Protein AF-A0A6I6ENG7-F1 (afdb_monomer)

Foldseek 3Di:
DDDDDDPPPDPPPPPPPPPPLALPPLLVVQVVVVVCCCCPVVVHDPLFWPPVPKDKFWDDKAWQALVNLLVVLVDQCVDPVHPVDPVSSVVSSCQSRVQGKIKTWMKIWIAGPVGFIKIKIWIAIAGSRRSGPGTPDMDTPDDGD

Organism: NCBI:txid2681984

Solvent-accessible surface area (backbone atoms only — not comparable to full-atom values): 8383 Å² total; per-residue (Å²): 137,86,85,80,82,81,80,80,81,70,79,80,78,74,77,70,75,73,77,74,60,62,60,82,64,49,72,50,50,36,47,48,55,54,50,50,44,40,41,76,74,68,64,46,59,70,89,50,53,33,69,93,62,45,43,80,40,86,71,50,76,46,76,52,48,58,69,58,20,49,51,52,43,55,51,51,58,69,36,98,76,52,58,90,40,74,68,50,55,51,53,43,43,44,49,37,48,68,49,64,23,24,38,44,32,32,37,39,35,44,27,29,84,86,69,32,40,35,31,34,41,25,25,19,33,28,27,56,83,43,55,66,70,43,84,64,48,77,44,80,78,42,86,52,116

Structure (mmCIF, N/CA/C/O backbone):
data_AF-A0A6I6ENG7-F1
#
_entry.id   AF-A0A6I6ENG7-F1
#
loop_
_atom_site.group_PDB
_atom_site.id
_atom_site.type_symbol
_atom_site.label_atom_id
_atom_site.label_alt_id
_atom_site.label_comp_id
_atom_site.label_asym_id
_atom_site.label_entity_id
_atom_site.label_seq_id
_atom_site.pdbx_PDB_ins_code
_atom_site.Cartn_x
_atom_site.Cartn_y
_atom_site.Cartn_z
_atom_site.occupancy
_atom_site.B_iso_or_equiv
_atom_site.auth_seq_id
_atom_site.auth_comp_id
_atom_site.auth_asym_id
_atom_site.auth_atom_id
_atom_site.pdbx_PDB_model_num
ATOM 1 N N . MET A 1 1 ? 61.067 -30.133 22.302 1.00 39.66 1 MET A N 1
ATOM 2 C CA . MET A 1 1 ? 59.930 -30.744 21.577 1.00 39.66 1 MET A CA 1
ATOM 3 C C . MET A 1 1 ? 58.908 -29.648 21.305 1.00 39.66 1 MET A C 1
ATOM 5 O O . MET A 1 1 ? 58.417 -29.054 22.253 1.00 39.66 1 MET A O 1
ATOM 9 N N . LYS A 1 2 ? 58.708 -29.280 20.032 1.00 41.06 2 LYS A N 1
ATOM 10 C CA . LYS A 1 2 ? 57.805 -28.201 19.591 1.00 41.06 2 LYS A CA 1
ATOM 11 C C . LYS A 1 2 ? 56.381 -28.757 19.475 1.00 41.06 2 LYS A C 1
ATOM 13 O O . LYS A 1 2 ? 56.177 -29.702 18.722 1.00 41.06 2 LYS A O 1
ATOM 18 N N . PHE A 1 3 ? 55.430 -28.184 20.211 1.00 48.59 3 PHE A N 1
ATOM 19 C CA . PHE A 1 3 ? 54.004 -28.481 20.063 1.00 48.59 3 PHE A CA 1
ATOM 20 C C . PHE A 1 3 ? 53.484 -27.839 18.770 1.00 48.59 3 PHE A C 1
ATOM 22 O O . PHE A 1 3 ? 53.530 -26.621 18.613 1.00 48.59 3 PHE A O 1
ATOM 29 N N . LEU A 1 4 ? 53.032 -28.673 17.835 1.00 50.94 4 LEU A N 1
ATOM 30 C CA . LEU A 1 4 ? 52.385 -28.262 16.593 1.00 50.94 4 LEU A CA 1
ATOM 31 C C . LEU A 1 4 ? 50.889 -28.066 16.887 1.00 50.94 4 LEU A C 1
ATOM 33 O O . LEU A 1 4 ? 50.167 -29.038 17.099 1.00 50.94 4 LEU A O 1
ATOM 37 N N . ILE A 1 5 ? 50.433 -26.815 16.955 1.00 54.41 5 ILE A N 1
ATOM 38 C CA . ILE A 1 5 ? 49.010 -26.484 17.091 1.00 54.41 5 ILE A CA 1
ATOM 39 C C . ILE A 1 5 ? 48.365 -26.662 15.713 1.00 54.41 5 ILE A C 1
ATOM 41 O O . ILE A 1 5 ? 48.631 -25.899 14.786 1.00 54.41 5 ILE A O 1
ATOM 45 N N . LEU A 1 6 ? 47.545 -27.703 15.580 1.00 54.59 6 LEU A N 1
ATOM 46 C CA . LEU A 1 6 ? 46.746 -27.984 14.394 1.00 54.59 6 LEU A CA 1
ATOM 47 C C . LEU A 1 6 ? 45.531 -27.038 14.390 1.00 54.59 6 LEU A C 1
ATOM 49 O O . LEU A 1 6 ? 44.562 -27.254 15.115 1.00 54.59 6 LEU A O 1
ATOM 53 N N . LEU A 1 7 ? 45.600 -25.960 13.607 1.00 54.62 7 LEU A N 1
ATOM 54 C CA . LEU A 1 7 ? 44.473 -25.057 13.363 1.00 54.62 7 LEU A CA 1
ATOM 55 C C . LEU A 1 7 ? 43.462 -25.767 12.453 1.00 54.62 7 LEU A C 1
ATOM 57 O O . LEU A 1 7 ? 43.660 -25.882 11.244 1.00 54.62 7 LEU A O 1
ATOM 61 N N . ILE A 1 8 ? 42.384 -26.274 13.048 1.00 59.25 8 ILE A N 1
ATOM 62 C CA . ILE A 1 8 ? 41.256 -26.851 12.317 1.00 59.25 8 ILE A CA 1
ATOM 63 C C . ILE A 1 8 ? 40.477 -25.689 11.687 1.00 59.25 8 ILE A C 1
ATOM 65 O O . ILE A 1 8 ? 39.694 -25.011 12.349 1.00 59.25 8 ILE A O 1
ATOM 69 N N . LEU A 1 9 ? 40.720 -25.452 10.397 1.00 56.62 9 LEU A N 1
ATOM 70 C CA . LEU A 1 9 ? 39.883 -24.625 9.529 1.00 56.62 9 LEU A CA 1
ATOM 71 C C . LEU A 1 9 ? 38.545 -25.346 9.323 1.00 56.62 9 LEU A C 1
ATOM 73 O O . LEU A 1 9 ? 38.364 -26.079 8.354 1.00 56.62 9 LEU A O 1
ATOM 77 N N . PHE A 1 10 ? 37.607 -25.164 10.252 1.00 58.03 10 PHE A N 1
ATOM 78 C CA . PHE A 1 10 ? 36.207 -25.452 9.967 1.00 58.03 10 PHE A CA 1
ATOM 79 C C . PHE A 1 10 ? 35.727 -24.432 8.928 1.00 58.03 10 PHE A C 1
ATOM 81 O O . PHE A 1 10 ? 35.772 -23.231 9.211 1.00 58.03 10 PHE A O 1
ATOM 88 N N . PRO A 1 11 ? 35.259 -24.854 7.739 1.00 59.34 11 PRO A N 1
ATOM 89 C CA . PRO A 1 11 ? 34.503 -23.950 6.901 1.00 59.34 11 PRO A CA 1
ATOM 90 C C . PRO A 1 11 ? 33.228 -23.631 7.678 1.00 59.34 11 PRO A C 1
ATOM 92 O O . PRO A 1 11 ? 32.388 -2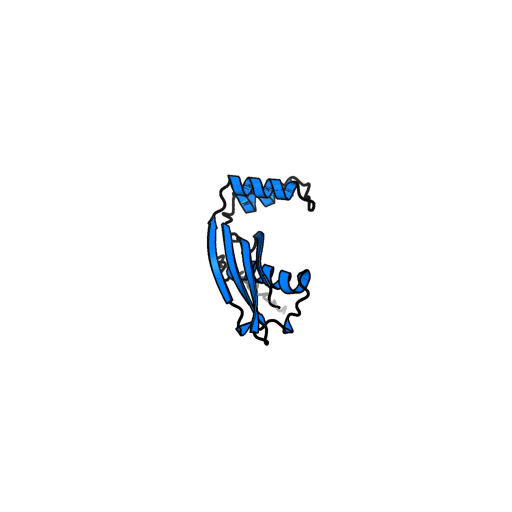4.502 7.908 1.00 59.34 11 PRO A O 1
ATOM 95 N N . LEU A 1 12 ? 33.104 -22.383 8.126 1.00 51.56 12 LEU A N 1
ATOM 96 C CA . LEU A 1 12 ? 31.822 -21.818 8.512 1.00 51.56 12 LEU A CA 1
ATOM 97 C C . LEU A 1 12 ? 30.977 -21.831 7.242 1.00 51.56 12 LEU A C 1
ATOM 99 O O . LEU A 1 12 ? 31.032 -20.905 6.435 1.00 51.56 12 LEU A O 1
ATOM 103 N N . VAL A 1 13 ? 30.256 -22.929 7.024 1.00 56.41 13 VAL A N 1
ATOM 104 C CA . VAL A 1 13 ? 29.212 -23.000 6.012 1.00 56.41 13 VAL A CA 1
ATOM 105 C C . VAL A 1 13 ? 28.129 -22.053 6.507 1.00 56.41 13 VAL A C 1
ATOM 107 O O . VAL A 1 13 ? 27.245 -22.424 7.274 1.00 56.41 13 VAL A O 1
ATOM 110 N N . SER A 1 14 ? 28.282 -20.778 6.158 1.00 49.56 14 SER A N 1
ATOM 111 C CA . SER A 1 14 ? 27.247 -19.778 6.323 1.00 49.56 14 SER A CA 1
ATOM 112 C C . SER A 1 14 ? 26.145 -20.181 5.354 1.00 49.56 14 SER A C 1
ATOM 114 O O . SER A 1 14 ? 26.233 -19.941 4.150 1.00 49.56 14 SER A O 1
ATOM 116 N N . TYR A 1 15 ? 25.139 -20.882 5.867 1.00 43.78 15 TYR A N 1
ATOM 117 C CA . TYR A 1 15 ? 23.859 -20.967 5.193 1.00 43.78 15 TYR A CA 1
ATOM 118 C C . TYR A 1 15 ? 23.252 -19.570 5.287 1.00 43.78 15 TYR A C 1
ATOM 120 O O . TYR A 1 15 ? 22.576 -19.234 6.254 1.00 43.78 15 TYR A O 1
ATOM 128 N N . ALA A 1 16 ? 23.554 -18.723 4.304 1.00 43.91 16 ALA A N 1
ATOM 129 C CA . ALA A 1 16 ? 22.634 -17.656 3.975 1.00 43.91 16 ALA A CA 1
ATOM 130 C C . ALA A 1 16 ? 21.346 -18.370 3.567 1.00 43.91 16 ALA A C 1
ATOM 132 O O . ALA A 1 16 ? 21.341 -19.083 2.558 1.00 43.91 16 ALA A O 1
ATOM 133 N N . ASP A 1 17 ? 20.302 -18.258 4.391 1.00 40.09 17 ASP A N 1
ATOM 134 C CA . ASP A 1 17 ? 18.960 -18.641 3.980 1.00 40.09 17 ASP A CA 1
ATOM 135 C C . ASP A 1 17 ? 18.746 -18.013 2.607 1.00 40.09 17 ASP A C 1
ATOM 137 O O . ASP A 1 17 ? 18.784 -16.788 2.451 1.00 40.09 17 ASP A O 1
ATOM 141 N N . LYS A 1 18 ? 18.621 -18.860 1.580 1.00 39.22 18 LYS A N 1
ATOM 142 C CA . LYS A 1 18 ? 18.152 -18.407 0.277 1.00 39.22 18 LYS A CA 1
ATOM 143 C C . LYS A 1 18 ? 16.832 -17.728 0.575 1.00 39.22 18 LYS A C 1
ATOM 145 O O . LYS A 1 18 ? 15.901 -18.418 0.986 1.00 39.22 18 LYS A O 1
ATOM 150 N N . TYR A 1 19 ? 16.813 -16.402 0.434 1.00 39.19 19 TYR A N 1
ATOM 151 C CA . TYR A 1 19 ? 15.635 -15.559 0.558 1.00 39.19 19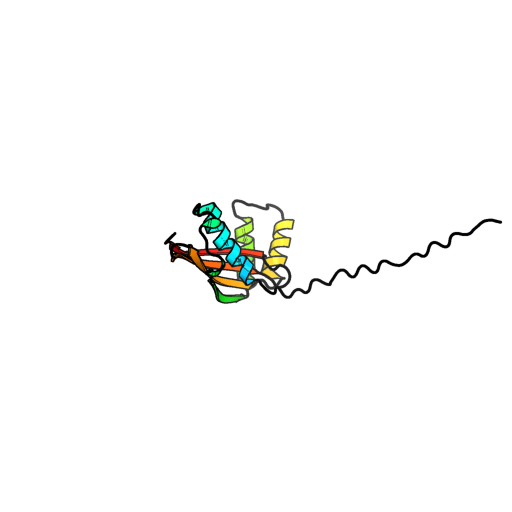 TYR A CA 1
ATOM 152 C C . TYR A 1 19 ? 14.457 -16.343 -0.011 1.00 39.19 19 TYR A C 1
ATOM 154 O O . TYR A 1 19 ? 14.430 -16.657 -1.202 1.00 39.19 19 TYR A O 1
ATOM 162 N N . ASN A 1 20 ? 13.558 -16.783 0.864 1.00 39.34 20 ASN A N 1
ATOM 163 C CA . ASN A 1 20 ? 12.353 -17.468 0.445 1.00 39.34 20 ASN A CA 1
ATOM 164 C C . ASN A 1 20 ? 11.478 -16.366 -0.165 1.00 39.34 20 ASN A C 1
ATOM 166 O O . ASN A 1 20 ? 10.731 -15.704 0.550 1.00 39.34 20 ASN A O 1
ATOM 170 N N . THR A 1 21 ? 11.675 -16.088 -1.460 1.00 45.06 21 THR A N 1
ATOM 171 C CA . THR A 1 21 ? 11.044 -15.033 -2.282 1.00 45.06 21 THR A CA 1
ATOM 172 C C . THR A 1 21 ? 9.570 -15.323 -2.563 1.00 45.06 21 THR A C 1
ATOM 174 O O . THR A 1 21 ? 9.046 -15.174 -3.661 1.00 45.06 21 THR A O 1
ATOM 177 N N . SER A 1 22 ? 8.859 -15.773 -1.542 1.00 50.16 22 SER A N 1
ATOM 178 C CA . SER A 1 22 ? 7.420 -15.671 -1.501 1.00 50.16 22 SER A CA 1
ATOM 179 C C . SER A 1 22 ? 7.151 -14.533 -0.544 1.00 50.16 22 SER A C 1
ATOM 181 O O . SER A 1 22 ? 7.263 -14.725 0.663 1.00 50.16 22 SER A O 1
ATOM 183 N N . CYS A 1 23 ? 6.824 -13.351 -1.064 1.00 57.12 23 CYS A N 1
ATOM 184 C CA . CYS A 1 23 ? 6.363 -12.222 -0.266 1.00 57.12 23 CYS A CA 1
ATOM 185 C C . CYS A 1 23 ? 5.046 -12.569 0.468 1.00 57.12 23 CYS A C 1
ATOM 187 O O . CYS A 1 23 ? 3.947 -12.130 0.127 1.00 57.12 23 CYS A O 1
ATOM 189 N N . THR A 1 24 ? 5.133 -13.407 1.493 1.00 47.78 24 THR A N 1
ATOM 190 C CA . THR A 1 24 ? 4.063 -13.738 2.423 1.00 47.78 24 THR A CA 1
ATOM 191 C C . THR A 1 24 ? 3.844 -12.522 3.312 1.00 47.78 24 THR A C 1
ATOM 193 O O . THR A 1 24 ? 4.675 -12.221 4.161 1.00 47.78 24 THR A O 1
ATOM 196 N N . GLY A 1 25 ? 2.744 -11.796 3.085 1.00 55.44 25 GLY A N 1
ATOM 197 C CA . GLY A 1 25 ? 2.399 -10.583 3.840 1.00 55.44 25 GLY A CA 1
ATOM 198 C C . GLY A 1 25 ? 2.445 -9.266 3.053 1.00 55.44 25 GLY A C 1
ATOM 199 O O . GLY A 1 25 ? 2.352 -8.210 3.669 1.00 55.44 25 GLY A O 1
ATOM 200 N N . THR A 1 26 ? 2.521 -9.290 1.714 1.00 54.28 26 THR A N 1
ATOM 201 C CA . THR A 1 26 ? 2.493 -8.086 0.836 1.00 54.28 26 THR A CA 1
ATOM 202 C C . THR A 1 26 ? 1.343 -7.117 1.090 1.00 54.28 26 THR A C 1
ATOM 204 O O . THR A 1 26 ? 1.465 -5.936 0.785 1.00 54.28 26 THR A O 1
ATOM 207 N N . GLN A 1 27 ? 0.240 -7.582 1.680 1.00 55.72 27 GLN A N 1
ATOM 208 C CA . GLN A 1 27 ? -0.887 -6.733 2.081 1.00 55.72 27 GLN A CA 1
ATOM 209 C C . GLN A 1 27 ? -0.483 -5.661 3.106 1.00 55.72 27 GLN A C 1
ATOM 211 O O . GLN A 1 27 ? -1.128 -4.619 3.191 1.00 55.72 27 GLN A O 1
ATOM 216 N N . AS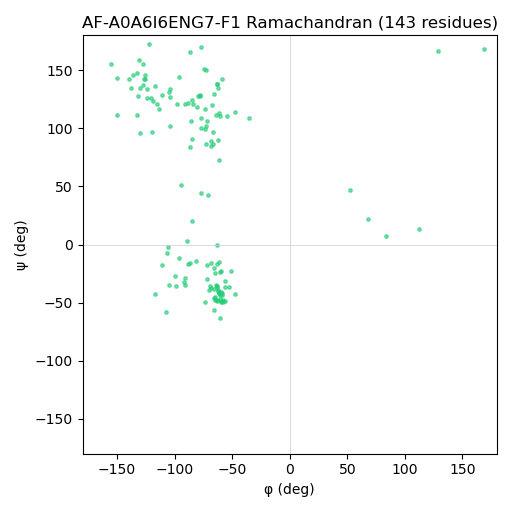N A 1 28 ? 0.593 -5.893 3.859 1.00 65.56 28 ASN A N 1
ATOM 217 C CA . ASN A 1 28 ? 1.071 -4.960 4.871 1.00 65.56 28 ASN A CA 1
ATOM 218 C C . ASN A 1 28 ? 1.699 -3.712 4.248 1.00 65.56 28 ASN A C 1
ATOM 220 O O . ASN A 1 28 ? 1.611 -2.646 4.842 1.00 65.56 28 ASN A O 1
ATOM 224 N N . VAL A 1 29 ? 2.284 -3.808 3.051 1.00 72.31 29 VAL A N 1
ATOM 225 C CA . VAL A 1 29 ? 2.979 -2.675 2.423 1.00 72.31 29 VAL A CA 1
ATOM 226 C C . VAL A 1 29 ? 2.008 -1.540 2.073 1.00 72.31 29 VAL A C 1
ATOM 228 O O . VAL A 1 29 ? 2.170 -0.454 2.631 1.00 72.31 29 VAL A O 1
ATOM 231 N N . PRO A 1 30 ? 0.934 -1.760 1.285 1.00 76.19 30 PRO A N 1
ATOM 232 C CA . PRO A 1 30 ? -0.042 -0.698 1.067 1.00 76.19 30 PRO A CA 1
ATOM 233 C C . PRO A 1 30 ? -0.785 -0.301 2.357 1.00 76.19 30 PRO A C 1
ATOM 235 O O . PRO A 1 30 ? -1.255 0.830 2.475 1.00 76.19 30 PRO A O 1
ATOM 238 N N . ALA A 1 31 ? -0.892 -1.191 3.353 1.00 82.69 31 ALA A N 1
ATOM 239 C CA . ALA A 1 31 ? -1.524 -0.852 4.628 1.00 82.69 31 ALA A CA 1
ATOM 240 C C . ALA A 1 31 ? -0.682 0.133 5.454 1.00 82.69 31 ALA A C 1
ATOM 242 O O . ALA A 1 31 ? -1.236 1.074 6.026 1.00 82.69 31 ALA A O 1
ATOM 243 N N . VAL A 1 32 ? 0.644 -0.028 5.447 1.00 84.12 32 VAL A N 1
ATOM 244 C CA . VAL A 1 32 ? 1.593 0.915 6.053 1.00 84.12 32 VAL A CA 1
ATOM 245 C C . VAL A 1 32 ? 1.501 2.281 5.375 1.00 84.12 32 VAL A C 1
ATOM 247 O O . VAL A 1 32 ? 1.492 3.292 6.070 1.00 84.12 32 VAL A O 1
ATOM 250 N N . THR A 1 33 ? 1.329 2.346 4.050 1.00 87.88 33 THR A N 1
ATOM 251 C CA . THR A 1 33 ? 1.131 3.625 3.346 1.00 87.88 33 THR A CA 1
ATOM 252 C C . THR A 1 33 ? -0.106 4.374 3.859 1.00 87.88 33 THR A C 1
ATOM 254 O O . THR A 1 33 ? -0.032 5.578 4.116 1.00 87.88 33 THR A O 1
ATOM 257 N N . ALA A 1 34 ? -1.237 3.691 4.083 1.00 90.50 34 ALA A N 1
ATOM 258 C CA . ALA A 1 34 ? -2.407 4.342 4.687 1.00 90.50 34 ALA A CA 1
ATOM 259 C C . ALA A 1 34 ? -2.208 4.711 6.158 1.00 90.50 34 ALA A C 1
ATOM 261 O O . ALA A 1 34 ? -2.694 5.757 6.591 1.00 90.50 34 ALA A O 1
ATOM 262 N N . TYR A 1 35 ? -1.482 3.892 6.912 1.00 90.44 35 TYR A N 1
ATOM 263 C CA . TYR A 1 35 ? -1.142 4.195 8.295 1.00 90.44 35 TYR A CA 1
ATOM 264 C C . TYR A 1 35 ? -0.273 5.458 8.404 1.00 90.44 35 TYR A C 1
ATOM 266 O O . TYR A 1 35 ? -0.628 6.388 9.123 1.00 90.44 35 TYR A O 1
ATOM 274 N N . ASN A 1 36 ? 0.792 5.558 7.606 1.00 90.31 36 ASN A N 1
ATOM 275 C CA . ASN A 1 36 ? 1.657 6.740 7.560 1.00 90.31 36 ASN A CA 1
ATOM 276 C C . ASN A 1 36 ? 0.888 7.976 7.085 1.00 90.31 36 ASN A C 1
ATOM 278 O O . ASN A 1 36 ? 1.092 9.081 7.576 1.00 90.31 36 ASN A O 1
ATOM 282 N N . TYR A 1 37 ? -0.052 7.812 6.151 1.00 91.75 37 TYR A N 1
ATOM 283 C CA . TYR A 1 37 ? -0.914 8.918 5.746 1.00 91.75 37 TYR A CA 1
ATOM 284 C C . TYR A 1 37 ? -1.767 9.436 6.918 1.00 91.75 37 TYR A C 1
ATOM 286 O O . TYR A 1 37 ? -1.896 10.649 7.102 1.00 91.75 37 TYR A O 1
ATOM 294 N N . MET A 1 38 ? -2.319 8.538 7.741 1.00 92.94 38 MET A N 1
ATOM 295 C CA . MET A 1 38 ? -3.068 8.912 8.945 1.00 92.94 38 MET A CA 1
ATOM 296 C C . MET A 1 38 ? -2.207 9.711 9.927 1.00 92.94 38 MET A C 1
ATOM 298 O O . MET A 1 38 ? -2.632 10.774 10.387 1.00 92.94 38 MET A O 1
ATOM 302 N N . THR A 1 39 ? -0.999 9.238 10.225 1.00 92.56 39 THR A N 1
ATOM 303 C CA . THR A 1 39 ? -0.127 9.883 11.213 1.00 92.56 39 THR A CA 1
ATOM 304 C C . THR A 1 39 ? 0.475 11.178 10.683 1.00 92.56 39 THR A C 1
ATOM 306 O O . THR A 1 39 ? 0.363 12.224 11.320 1.00 92.56 39 THR A O 1
ATOM 309 N N . ASP A 1 40 ? 1.047 11.139 9.484 1.00 93.25 40 ASP A N 1
ATOM 310 C CA . ASP A 1 40 ? 1.946 12.187 9.000 1.00 93.25 40 ASP A CA 1
ATOM 311 C C . ASP A 1 40 ? 1.201 13.287 8.248 1.00 93.25 40 ASP A C 1
ATOM 313 O O . ASP A 1 40 ? 1.650 14.434 8.206 1.00 93.25 40 ASP A O 1
ATOM 317 N N . LYS A 1 41 ? 0.073 12.949 7.607 1.00 92.62 41 LYS A N 1
ATOM 318 C CA . LYS A 1 41 ? -0.711 13.903 6.804 1.00 92.62 41 LYS A CA 1
ATOM 319 C C . LYS A 1 41 ? -1.978 14.360 7.501 1.00 92.62 41 LYS A C 1
ATOM 321 O O . LYS A 1 41 ? -2.360 15.515 7.334 1.00 92.62 41 LYS A O 1
ATOM 326 N N . LEU A 1 42 ? -2.630 13.487 8.267 1.00 92.56 42 LEU A N 1
ATOM 327 C CA . LEU A 1 42 ? -3.847 13.852 8.998 1.00 92.56 42 LEU A CA 1
ATOM 328 C C . LEU A 1 42 ? -3.581 14.253 10.449 1.00 92.56 42 LEU A C 1
ATOM 330 O O . LEU A 1 42 ? -4.487 14.794 11.080 1.00 92.56 42 LEU A O 1
ATOM 334 N N . GLY A 1 43 ? -2.368 14.019 10.960 1.00 93.62 43 GLY A N 1
ATOM 335 C CA . GLY A 1 43 ? -1.996 14.346 12.334 1.00 93.62 43 GLY A CA 1
ATOM 336 C C . GLY A 1 43 ? -2.714 13.486 13.373 1.00 93.62 43 GLY A C 1
ATOM 337 O O . GLY A 1 43 ? -2.855 13.918 14.513 1.00 93.62 43 GLY A O 1
ATOM 338 N N . ILE A 1 44 ? -3.203 12.302 12.986 1.00 92.25 44 ILE A N 1
ATOM 339 C CA . ILE A 1 44 ? -3.915 11.396 13.889 1.00 92.25 44 ILE A CA 1
ATOM 340 C C . ILE A 1 44 ? -2.874 10.630 14.712 1.00 92.25 44 ILE A C 1
ATOM 342 O O . ILE A 1 44 ? -2.074 9.888 14.137 1.00 92.25 44 ILE A O 1
ATOM 346 N N . PRO A 1 45 ? -2.857 10.772 16.049 1.00 91.19 45 PRO A N 1
ATOM 347 C CA . PRO A 1 45 ? -1.919 10.043 16.887 1.00 91.19 45 PRO A CA 1
ATOM 348 C C . PRO A 1 45 ? -2.145 8.533 16.789 1.00 91.19 45 PRO A C 1
ATOM 350 O O . PRO A 1 45 ? -3.275 8.065 16.895 1.00 91.19 45 PRO A O 1
ATOM 353 N N . VAL A 1 46 ? -1.058 7.763 16.711 1.00 86.31 46 VAL A N 1
ATOM 354 C CA . VAL A 1 46 ? -1.082 6.285 16.709 1.00 86.31 46 VAL A CA 1
ATOM 355 C C . VAL A 1 46 ? -1.965 5.713 17.821 1.00 86.31 46 VAL A C 1
ATOM 357 O O . VAL A 1 46 ? -2.768 4.821 17.585 1.00 86.31 46 VAL A O 1
ATOM 360 N N . LYS A 1 47 ? -1.879 6.289 19.027 1.00 91.44 47 LYS A N 1
ATOM 361 C CA . LYS A 1 47 ? -2.655 5.871 20.206 1.00 91.44 47 LYS A CA 1
ATOM 362 C C . LYS A 1 47 ? -4.176 5.985 20.051 1.00 91.44 47 LYS A C 1
ATOM 364 O O . LYS A 1 47 ? -4.902 5.478 20.897 1.00 91.44 47 LYS A O 1
ATOM 369 N N . GLU A 1 48 ? -4.663 6.714 19.050 1.00 92.69 48 GLU A N 1
ATOM 370 C CA . GLU A 1 48 ? -6.097 6.827 18.778 1.00 92.69 48 GLU A CA 1
ATOM 371 C C . GLU A 1 48 ? -6.607 5.697 17.887 1.00 92.69 48 GLU A C 1
ATOM 373 O O . GLU A 1 48 ? -7.816 5.486 17.840 1.00 92.69 48 GLU A O 1
ATOM 378 N N . ILE A 1 49 ? -5.713 4.971 17.212 1.00 91.81 49 ILE A N 1
ATOM 379 C CA . ILE A 1 49 ? -6.036 3.863 16.317 1.00 91.81 49 ILE A CA 1
ATOM 380 C C . ILE A 1 49 ? -6.105 2.570 17.139 1.00 91.81 49 ILE A C 1
ATOM 382 O O . ILE A 1 49 ? -5.136 2.168 17.778 1.00 91.81 49 ILE A O 1
ATOM 386 N N . ASP A 1 50 ? -7.252 1.898 17.104 1.00 93.62 50 ASP A N 1
ATOM 387 C CA . ASP A 1 50 ? -7.426 0.561 17.669 1.00 93.62 50 ASP A CA 1
ATOM 388 C C . ASP A 1 50 ? -6.988 -0.479 16.627 1.00 93.62 50 ASP A C 1
ATOM 390 O O . ASP A 1 50 ? -7.771 -0.920 15.781 1.00 93.62 50 ASP A O 1
ATOM 394 N N . GLU A 1 51 ? -5.708 -0.862 16.670 1.00 87.12 51 GLU A N 1
ATOM 395 C CA . GLU A 1 51 ? -5.119 -1.826 15.730 1.00 87.12 51 GLU A CA 1
ATOM 396 C C . GLU A 1 51 ? -5.855 -3.171 15.709 1.00 87.12 51 GLU A C 1
ATOM 398 O O . GLU A 1 51 ? -5.957 -3.792 14.651 1.00 87.12 51 GLU A O 1
ATOM 403 N N . SER A 1 52 ? -6.442 -3.590 16.839 1.00 90.00 52 SER A N 1
ATOM 404 C CA . SER A 1 52 ? -7.199 -4.846 16.934 1.00 90.00 52 SER A CA 1
ATOM 405 C C . SER A 1 52 ? -8.473 -4.843 16.081 1.00 90.00 52 SER A C 1
ATOM 407 O O . SER A 1 52 ? -9.005 -5.899 15.729 1.00 90.00 52 SER A O 1
ATOM 409 N N . LYS A 1 53 ? -8.952 -3.650 15.716 1.00 91.94 53 LYS A N 1
ATOM 410 C CA . LYS A 1 53 ? -10.129 -3.439 14.872 1.00 91.94 53 LYS A CA 1
ATOM 411 C C . LYS A 1 53 ? -9.792 -3.000 13.453 1.00 91.94 53 LYS A C 1
ATOM 413 O O . LYS A 1 53 ? -10.713 -2.872 12.639 1.00 91.94 53 LYS A O 1
ATOM 418 N N . THR A 1 54 ? -8.514 -2.807 13.134 1.00 89.81 54 THR A N 1
ATOM 419 C CA . THR A 1 54 ? -8.078 -2.497 11.773 1.00 89.81 54 THR A CA 1
ATOM 420 C C . THR A 1 54 ? -8.347 -3.685 10.858 1.00 89.81 54 THR A C 1
ATOM 422 O O . THR A 1 54 ? -7.978 -4.823 11.149 1.00 89.81 54 THR A O 1
ATOM 425 N N . LYS A 1 55 ? -9.002 -3.431 9.723 1.00 91.88 55 LYS A N 1
ATOM 426 C CA .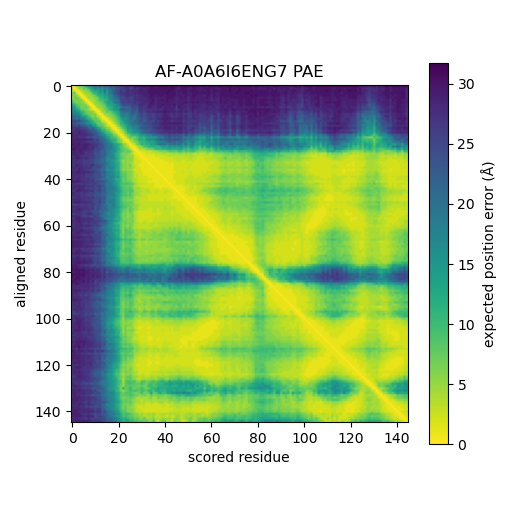 LYS A 1 55 ? -9.339 -4.468 8.740 1.00 91.88 55 LYS A CA 1
ATOM 427 C C . LYS A 1 55 ? -8.671 -4.173 7.414 1.00 91.88 55 LYS A C 1
ATOM 429 O O . LYS A 1 55 ? -8.924 -3.136 6.807 1.00 91.88 55 LYS A O 1
ATOM 434 N N . VAL A 1 56 ? -7.889 -5.134 6.939 1.00 90.44 56 VAL A N 1
ATOM 435 C CA . VAL A 1 56 ? -7.298 -5.125 5.601 1.00 90.44 56 VAL A CA 1
ATOM 436 C C . VAL A 1 56 ? -8.054 -6.110 4.719 1.00 90.44 56 VAL A C 1
ATOM 438 O O . VAL A 1 56 ? -8.319 -7.244 5.116 1.00 90.44 56 VAL A O 1
ATOM 441 N N . ARG A 1 57 ? -8.446 -5.665 3.526 1.00 90.75 57 ARG A N 1
ATOM 442 C CA . ARG A 1 57 ? -9.178 -6.469 2.547 1.00 90.75 57 ARG A CA 1
ATOM 443 C C . ARG A 1 57 ? -8.530 -6.348 1.182 1.00 90.75 57 ARG A C 1
ATOM 445 O O . ARG A 1 57 ? -8.367 -5.244 0.675 1.00 90.75 57 ARG A O 1
ATOM 452 N N . PHE A 1 58 ? -8.225 -7.479 0.565 1.00 89.25 58 PHE A N 1
ATOM 453 C CA . PHE A 1 58 ? -7.800 -7.522 -0.827 1.00 89.25 58 PHE A CA 1
ATOM 454 C C . PHE A 1 58 ? -8.908 -6.995 -1.753 1.00 89.25 58 PHE A C 1
ATOM 456 O O . PHE A 1 58 ? -10.074 -7.358 -1.580 1.00 89.25 58 PHE A O 1
ATOM 463 N N . ILE A 1 59 ? -8.546 -6.144 -2.717 1.00 91.75 59 ILE A N 1
ATOM 464 C CA . ILE A 1 59 ? -9.443 -5.711 -3.796 1.00 91.75 59 ILE A CA 1
ATOM 465 C C . ILE A 1 59 ? -9.020 -6.366 -5.107 1.00 91.75 59 ILE A C 1
ATOM 467 O O . ILE A 1 59 ? -9.83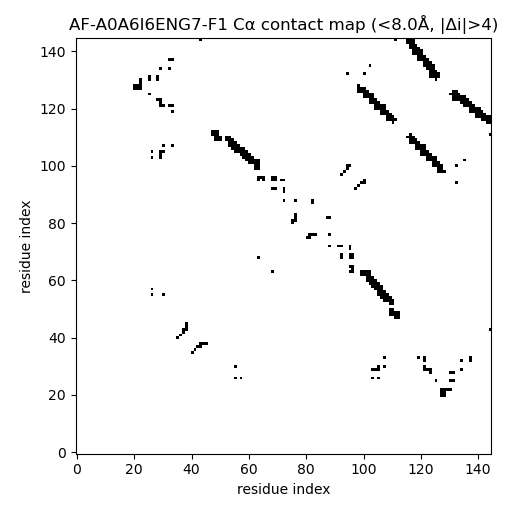3 -7.040 -5.732 1.00 91.75 59 ILE A O 1
ATOM 471 N N . ASP A 1 60 ? -7.775 -6.144 -5.533 1.00 91.19 60 ASP A N 1
ATOM 472 C CA . ASP A 1 60 ? -7.310 -6.573 -6.852 1.00 91.19 60 ASP A CA 1
ATOM 473 C C . ASP A 1 60 ? -5.788 -6.767 -6.905 1.00 91.19 60 ASP A C 1
ATOM 475 O O . ASP A 1 60 ? -5.034 -6.154 -6.144 1.00 91.19 60 ASP A O 1
ATOM 479 N N . ARG A 1 61 ? -5.344 -7.611 -7.841 1.00 88.62 61 ARG A N 1
ATOM 480 C CA . ARG A 1 61 ? -3.942 -7.797 -8.217 1.00 88.62 61 ARG A CA 1
ATOM 481 C C . ARG A 1 61 ? -3.840 -7.761 -9.735 1.00 88.62 61 ARG A C 1
ATOM 483 O O . ARG A 1 61 ? -4.225 -8.716 -10.405 1.00 88.62 61 ARG A O 1
ATOM 490 N N . GLN A 1 62 ? -3.223 -6.710 -10.262 1.00 90.12 62 GLN A N 1
ATOM 491 C CA . GLN A 1 62 ? -3.064 -6.527 -11.700 1.00 90.12 62 GLN A CA 1
ATOM 492 C C . GLN A 1 62 ? -1.591 -6.558 -12.104 1.00 90.12 62 GLN A C 1
ATOM 494 O O . GLN A 1 62 ? -0.808 -5.713 -11.679 1.00 90.12 62 GLN A O 1
ATOM 499 N N . THR A 1 63 ? -1.201 -7.484 -12.979 1.00 88.25 63 THR A N 1
ATOM 500 C CA . THR A 1 63 ? 0.146 -7.484 -13.568 1.00 88.25 63 THR A CA 1
ATOM 501 C C . THR A 1 63 ? 0.373 -6.232 -14.414 1.00 88.25 63 THR A C 1
ATOM 503 O O . THR A 1 63 ? -0.496 -5.817 -15.186 1.00 88.25 63 THR A O 1
ATOM 506 N N . ILE A 1 64 ? 1.556 -5.631 -14.296 1.00 87.50 64 ILE A N 1
ATOM 507 C CA . ILE A 1 64 ? 1.953 -4.506 -15.138 1.00 87.50 64 ILE A CA 1
ATOM 508 C C . ILE A 1 64 ? 2.408 -5.019 -16.497 1.00 87.50 64 ILE A C 1
ATOM 510 O O . ILE A 1 64 ? 3.268 -5.889 -16.609 1.00 87.50 64 ILE A O 1
ATOM 514 N N . THR A 1 65 ? 1.828 -4.454 -17.552 1.00 88.44 65 THR A N 1
ATOM 515 C CA . THR A 1 65 ? 2.294 -4.704 -18.915 1.00 88.44 65 THR A CA 1
ATOM 516 C C . THR A 1 65 ? 3.604 -3.951 -19.162 1.00 88.44 65 THR A C 1
ATOM 518 O O . THR A 1 65 ? 3.782 -2.857 -18.620 1.00 88.44 65 THR A O 1
ATOM 521 N N . PRO A 1 66 ? 4.492 -4.442 -20.044 1.00 87.50 66 PRO A N 1
ATOM 522 C CA . PRO A 1 66 ? 5.732 -3.736 -20.380 1.00 87.50 66 PRO A CA 1
ATOM 523 C C . PRO A 1 66 ? 5.516 -2.276 -20.809 1.00 87.50 66 PRO A C 1
ATOM 525 O O . PRO A 1 66 ? 6.294 -1.397 -20.446 1.00 87.50 66 PRO A O 1
ATOM 528 N N . LEU A 1 67 ? 4.424 -1.996 -21.533 1.00 88.94 67 LEU A N 1
ATOM 529 C CA . LEU A 1 67 ? 4.055 -0.636 -21.930 1.00 88.94 67 LEU A CA 1
ATOM 530 C C . LEU A 1 67 ? 3.749 0.252 -20.716 1.00 88.94 67 LEU A C 1
ATOM 532 O O . LEU A 1 67 ? 4.276 1.358 -20.621 1.00 88.94 67 LEU A O 1
ATOM 536 N N . LYS A 1 68 ? 2.931 -0.236 -19.776 1.00 87.81 68 LYS A N 1
ATOM 537 C CA . LYS A 1 68 ? 2.594 0.500 -18.551 1.00 87.81 68 LYS A CA 1
ATOM 538 C C . LYS A 1 68 ? 3.829 0.681 -17.660 1.00 87.81 68 LYS A C 1
ATOM 540 O O . LYS A 1 68 ? 4.021 1.767 -17.125 1.00 87.81 68 LYS A O 1
ATOM 545 N N . GLY A 1 69 ? 4.700 -0.327 -17.581 1.00 88.31 69 GLY A N 1
ATOM 546 C CA . GLY A 1 69 ? 5.998 -0.231 -16.907 1.00 88.31 69 GLY A CA 1
ATOM 547 C C . GLY A 1 69 ? 6.866 0.880 -17.499 1.00 88.31 69 GLY A C 1
ATOM 548 O O . GLY A 1 69 ? 7.333 1.749 -16.770 1.00 88.31 69 GLY A O 1
ATOM 549 N N . LYS A 1 70 ? 6.991 0.943 -18.832 1.00 88.81 70 LYS A N 1
ATOM 550 C CA . LYS A 1 70 ? 7.728 2.017 -19.519 1.00 88.81 70 LYS A CA 1
ATOM 551 C C . LYS A 1 70 ? 7.162 3.404 -19.212 1.00 88.81 70 LYS A C 1
ATOM 553 O O . LYS A 1 70 ? 7.933 4.328 -18.968 1.00 88.81 70 LYS A O 1
ATOM 558 N N . MET A 1 71 ? 5.837 3.549 -19.191 1.00 88.19 71 MET A N 1
ATOM 559 C CA . MET A 1 71 ? 5.196 4.816 -18.827 1.00 88.19 71 MET A CA 1
ATOM 560 C C . MET A 1 71 ? 5.552 5.242 -17.397 1.00 88.19 71 MET A C 1
ATOM 562 O O . MET A 1 71 ? 5.893 6.403 -17.193 1.00 88.19 71 MET A O 1
ATOM 566 N N . ILE A 1 72 ? 5.539 4.314 -16.431 1.00 85.94 72 ILE A N 1
ATOM 567 C CA . ILE A 1 72 ? 5.933 4.588 -15.038 1.00 85.94 72 ILE A CA 1
ATOM 568 C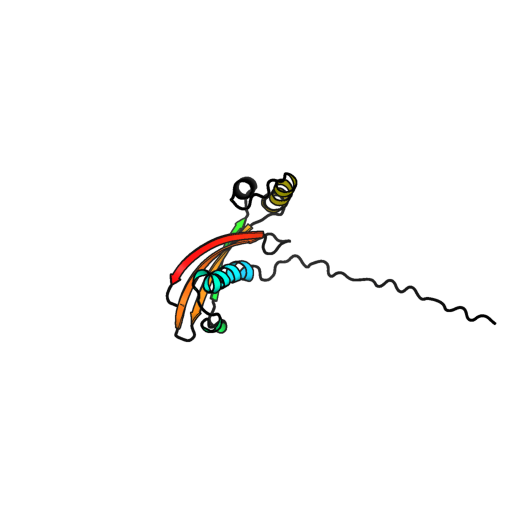 C . ILE A 1 72 ? 7.384 5.075 -14.975 1.00 85.94 72 ILE A C 1
ATOM 570 O O . ILE A 1 72 ? 7.643 6.130 -14.396 1.00 85.94 72 ILE A O 1
ATOM 574 N N . VAL A 1 73 ? 8.312 4.368 -15.632 1.00 87.38 73 VAL A N 1
ATOM 575 C CA . VAL A 1 73 ? 9.727 4.774 -15.704 1.00 87.38 73 VAL A CA 1
ATOM 576 C C . VAL A 1 73 ? 9.854 6.184 -16.283 1.00 87.38 73 VAL A C 1
ATOM 578 O O . VAL A 1 73 ? 10.518 7.038 -15.704 1.00 87.38 73 VAL A O 1
ATOM 581 N N . GLU A 1 74 ? 9.186 6.472 -17.401 1.00 86.94 74 GLU A N 1
ATOM 582 C CA . GLU A 1 74 ? 9.231 7.799 -18.019 1.00 86.94 74 GLU A CA 1
ATOM 583 C C . GLU A 1 74 ? 8.653 8.900 -17.125 1.00 86.94 74 GLU A C 1
ATOM 585 O O . GLU A 1 74 ? 9.181 10.013 -17.127 1.00 86.94 74 GLU A O 1
ATOM 590 N N . THR A 1 75 ? 7.593 8.617 -16.365 1.00 85.44 75 THR A N 1
ATOM 591 C CA . THR A 1 75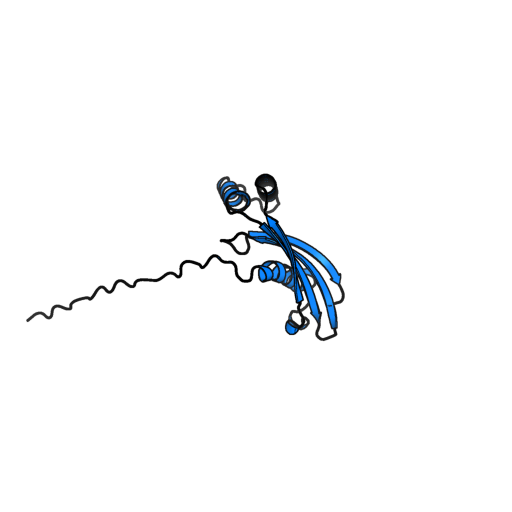 ? 7.030 9.560 -15.392 1.00 85.44 75 THR A CA 1
ATOM 592 C C . THR A 1 75 ? 8.008 9.826 -14.249 1.00 85.44 75 THR A C 1
ATOM 594 O O . THR A 1 75 ? 8.244 10.989 -13.926 1.00 85.44 75 THR A O 1
ATOM 597 N N . MET A 1 76 ? 8.629 8.788 -13.680 1.00 80.62 76 MET A N 1
ATOM 598 C CA . MET A 1 76 ? 9.608 8.935 -12.594 1.00 80.62 76 MET A CA 1
ATOM 599 C C . MET A 1 76 ? 10.842 9.730 -13.041 1.00 80.62 76 MET A C 1
ATOM 601 O O . MET A 1 76 ? 11.293 10.617 -12.323 1.00 80.62 76 MET A O 1
ATOM 605 N N . MET A 1 77 ? 11.323 9.500 -14.267 1.00 82.50 77 MET A N 1
ATOM 606 C CA . MET A 1 77 ? 12.461 10.231 -14.842 1.00 82.50 77 MET A CA 1
ATOM 607 C C . MET A 1 77 ? 12.168 11.713 -15.136 1.00 82.50 77 MET A C 1
ATOM 609 O O . MET A 1 77 ? 13.100 12.478 -15.369 1.00 82.50 77 MET A O 1
ATOM 613 N N . LYS A 1 78 ? 10.893 12.123 -15.174 1.00 81.00 78 LYS A N 1
ATOM 614 C CA . LYS A 1 78 ? 10.458 13.508 -15.438 1.00 81.00 78 LYS A CA 1
ATOM 615 C C . LYS A 1 78 ? 9.944 14.228 -14.182 1.00 81.00 78 LYS A C 1
ATOM 617 O O . LYS A 1 78 ? 9.624 15.411 -14.260 1.00 81.00 78 LYS A O 1
ATOM 622 N N . GLY A 1 79 ? 9.803 13.522 -13.058 1.00 68.31 79 GLY A N 1
ATOM 623 C CA . GLY A 1 79 ? 9.253 14.059 -11.8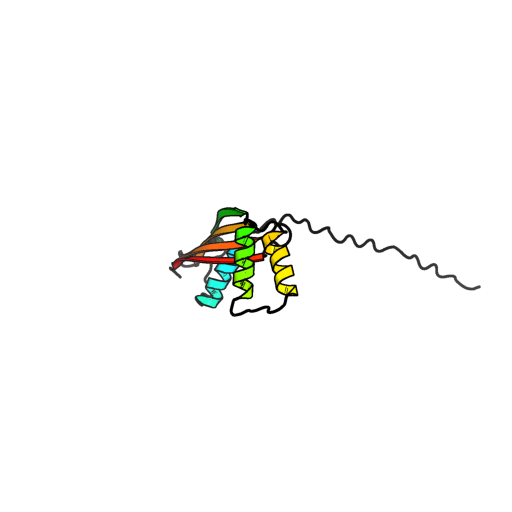12 1.00 68.31 79 GLY A CA 1
ATOM 624 C C . GLY A 1 79 ? 10.246 14.933 -11.034 1.00 68.31 79 GLY A C 1
ATOM 625 O O . GLY A 1 79 ? 11.427 14.937 -11.343 1.00 68.31 79 GLY A O 1
ATOM 626 N N . PRO A 1 80 ? 9.807 15.646 -9.981 1.00 58.03 80 PRO A N 1
ATOM 627 C CA . PRO A 1 80 ? 10.662 16.545 -9.189 1.00 58.03 80 PRO A CA 1
ATOM 628 C C . PRO A 1 80 ? 11.808 15.826 -8.451 1.00 58.03 80 PRO A C 1
ATOM 630 O O . PRO A 1 80 ? 12.778 16.463 -8.052 1.00 58.03 80 PRO A O 1
ATOM 633 N N . HIS A 1 81 ? 11.717 14.502 -8.302 1.00 58.06 81 HIS A N 1
ATOM 634 C CA . HIS A 1 81 ? 12.766 13.627 -7.776 1.00 58.06 81 HIS A CA 1
ATOM 635 C C . HIS A 1 81 ? 13.596 13.031 -8.920 1.00 58.06 81 HIS A C 1
ATOM 637 O O . HIS A 1 81 ? 13.727 11.812 -9.029 1.00 58.06 81 HIS A O 1
ATOM 643 N N . VAL A 1 82 ? 14.086 13.884 -9.826 1.00 59.84 82 VAL A N 1
ATOM 644 C CA . VAL A 1 82 ? 14.822 13.437 -11.013 1.00 59.84 82 VAL A CA 1
ATOM 645 C C . VAL A 1 82 ? 16.077 12.688 -10.568 1.00 59.84 82 VAL A C 1
ATOM 647 O O . VAL A 1 82 ? 17.018 13.284 -10.048 1.00 59.84 82 VAL A O 1
ATOM 650 N N . VAL A 1 83 ? 16.128 11.388 -10.838 1.00 56.50 83 VAL A N 1
ATOM 651 C CA . VAL A 1 83 ? 17.396 10.665 -10.902 1.00 56.50 83 VAL A CA 1
ATOM 652 C C . VAL A 1 83 ? 17.886 10.853 -12.336 1.00 56.50 83 VAL A C 1
ATOM 654 O O . VAL A 1 83 ? 17.537 10.080 -13.221 1.00 56.50 83 VAL A O 1
ATOM 657 N N . SER A 1 84 ? 18.564 11.968 -12.633 1.00 58.78 84 SER A N 1
ATOM 658 C CA . SER A 1 84 ? 18.936 12.350 -14.011 1.00 58.78 84 SER A CA 1
ATOM 659 C C . SER A 1 84 ? 20.140 11.552 -14.520 1.00 58.78 84 SER A C 1
ATOM 661 O O . SER A 1 84 ? 21.081 12.113 -15.079 1.00 58.78 84 SER A O 1
ATOM 663 N N . ASP A 1 85 ? 20.129 10.248 -14.275 1.00 74.38 85 ASP A N 1
ATOM 664 C CA . ASP A 1 85 ? 21.212 9.327 -14.565 1.00 74.38 85 ASP A CA 1
ATOM 665 C C . ASP A 1 85 ? 20.681 8.205 -15.463 1.00 74.38 85 ASP A C 1
ATOM 667 O O . ASP A 1 85 ? 19.612 7.630 -15.230 1.00 74.38 85 ASP A O 1
ATOM 671 N N . GLN A 1 86 ? 21.439 7.895 -16.509 1.00 77.31 86 GLN A N 1
ATOM 672 C CA . GLN A 1 86 ? 21.195 6.749 -17.373 1.00 77.31 86 GLN A CA 1
ATOM 673 C C . GLN A 1 86 ? 21.160 5.442 -16.561 1.00 77.31 86 GLN A C 1
ATOM 675 O O . GLN A 1 86 ? 20.304 4.595 -16.818 1.00 77.31 86 GLN A O 1
ATOM 680 N N . MET A 1 87 ? 21.999 5.324 -15.525 1.00 79.81 87 MET A N 1
ATOM 681 C CA . MET A 1 87 ? 22.002 4.178 -14.611 1.00 79.81 87 MET A CA 1
ATOM 682 C C . MET A 1 87 ? 20.652 4.014 -13.903 1.00 79.81 87 MET A C 1
ATOM 684 O O . MET A 1 87 ? 20.127 2.909 -13.788 1.00 79.81 87 MET A O 1
ATOM 688 N N . ALA A 1 88 ? 20.033 5.115 -13.481 1.00 80.38 88 ALA A N 1
ATOM 689 C CA . ALA A 1 88 ? 18.743 5.068 -12.805 1.00 80.38 88 ALA A CA 1
ATOM 690 C C . ALA A 1 88 ? 17.609 4.631 -13.735 1.00 80.38 88 ALA A C 1
ATOM 692 O O . ALA A 1 88 ? 16.730 3.869 -13.335 1.00 80.38 88 ALA A O 1
ATOM 693 N N . ARG A 1 89 ? 17.648 5.060 -15.001 1.00 84.00 89 ARG A N 1
ATOM 694 C CA . ARG A 1 89 ? 16.697 4.600 -16.020 1.00 84.00 89 ARG A CA 1
ATOM 695 C C . ARG A 1 89 ? 16.803 3.094 -16.252 1.00 84.00 89 ARG A C 1
ATOM 697 O O . ARG A 1 89 ? 15.773 2.441 -16.422 1.00 84.00 89 ARG A O 1
ATOM 704 N N . GLU A 1 90 ? 18.019 2.561 -16.291 1.00 85.06 90 GLU A N 1
ATOM 705 C CA . GLU A 1 90 ? 18.265 1.127 -16.465 1.00 85.06 90 GLU A CA 1
ATOM 706 C C . GLU A 1 90 ? 17.739 0.330 -15.271 1.00 85.06 90 GLU A C 1
ATOM 708 O O . GLU A 1 90 ? 16.948 -0.590 -15.469 1.00 85.06 90 GLU A O 1
ATOM 713 N N . ILE A 1 91 ? 18.042 0.766 -14.044 1.00 84.50 91 ILE A N 1
ATOM 714 C CA . ILE A 1 91 ? 17.519 0.151 -12.813 1.00 84.50 91 ILE A CA 1
ATOM 715 C C . ILE A 1 91 ? 15.983 0.159 -12.799 1.00 84.50 91 ILE A C 1
ATOM 717 O O . ILE A 1 91 ? 15.351 -0.875 -12.596 1.00 84.50 91 ILE A O 1
ATOM 721 N N . LEU A 1 92 ? 15.356 1.306 -13.075 1.00 84.44 92 LEU A N 1
ATOM 722 C CA . LEU A 1 92 ? 13.894 1.419 -13.099 1.00 84.44 92 LEU A CA 1
ATOM 723 C C . LEU A 1 92 ? 13.262 0.556 -14.201 1.00 84.44 92 LEU A C 1
ATOM 725 O O . LEU A 1 92 ? 12.178 0.003 -14.012 1.00 84.44 92 LEU A O 1
ATOM 729 N N . THR A 1 93 ? 13.930 0.419 -15.348 1.00 86.44 93 THR A N 1
ATOM 730 C CA . THR A 1 93 ? 13.500 -0.474 -16.433 1.00 86.44 93 THR A CA 1
ATOM 731 C C . THR A 1 93 ? 13.547 -1.930 -15.988 1.00 86.44 93 THR A C 1
ATOM 733 O O . THR A 1 93 ? 12.591 -2.671 -16.217 1.00 86.44 93 THR A O 1
ATOM 736 N N . ASP A 1 94 ? 14.623 -2.345 -15.327 1.00 86.19 94 ASP A N 1
ATOM 737 C CA . ASP A 1 94 ? 14.762 -3.711 -14.832 1.00 86.19 94 ASP A CA 1
ATOM 738 C C . ASP A 1 94 ? 13.656 -4.040 -13.827 1.00 86.19 94 ASP A C 1
ATOM 740 O O . ASP A 1 94 ? 12.937 -5.025 -14.008 1.00 86.19 94 ASP A O 1
ATOM 744 N N . ILE A 1 95 ? 13.413 -3.142 -12.874 1.00 82.81 95 ILE A N 1
ATOM 745 C CA . ILE A 1 95 ? 12.351 -3.277 -11.878 1.00 82.81 95 ILE A CA 1
ATOM 746 C C . ILE A 1 95 ? 10.968 -3.347 -12.547 1.00 82.81 95 ILE A C 1
ATOM 748 O O . ILE A 1 95 ? 10.281 -4.364 -12.463 1.00 82.81 95 ILE A O 1
ATOM 752 N N . TYR A 1 96 ? 10.536 -2.295 -13.248 1.00 84.94 96 TYR A N 1
ATOM 753 C CA . TYR A 1 96 ? 9.137 -2.164 -13.684 1.00 84.94 96 TYR A CA 1
ATOM 754 C C . TYR A 1 96 ? 8.780 -2.943 -14.952 1.00 84.94 96 TYR A C 1
ATOM 756 O O . TYR A 1 96 ? 7.593 -3.090 -15.254 1.00 84.94 96 TYR A O 1
ATOM 764 N N . ILE A 1 97 ? 9.769 -3.428 -15.708 1.00 85.44 97 ILE A N 1
ATOM 765 C CA . ILE A 1 97 ? 9.535 -4.151 -16.966 1.00 85.44 97 ILE A CA 1
ATOM 766 C C . ILE A 1 97 ? 10.034 -5.595 -16.892 1.00 85.44 97 ILE A C 1
ATOM 768 O O . ILE A 1 97 ? 9.325 -6.487 -17.360 1.00 85.44 97 ILE A O 1
ATOM 772 N N . LYS A 1 98 ? 11.217 -5.860 -16.318 1.00 81.69 98 LYS A N 1
ATOM 773 C CA . LYS A 1 98 ? 11.806 -7.213 -16.327 1.00 81.69 98 LYS A CA 1
ATOM 774 C C . LYS A 1 98 ? 11.413 -8.045 -15.106 1.00 81.69 98 LYS A C 1
ATOM 776 O O . LYS A 1 98 ? 11.179 -9.242 -15.254 1.00 81.69 98 LYS A O 1
ATOM 781 N N . MET A 1 99 ? 11.257 -7.433 -13.932 1.00 82.75 99 MET A N 1
ATOM 782 C CA . MET A 1 99 ? 10.981 -8.148 -12.675 1.00 82.75 99 MET A CA 1
ATOM 783 C C . MET A 1 99 ? 9.494 -8.464 -12.426 1.00 82.75 99 MET A C 1
ATOM 785 O O . MET A 1 99 ? 9.107 -8.754 -11.304 1.00 82.75 99 MET A O 1
ATOM 789 N N . ARG A 1 100 ? 8.632 -8.464 -13.455 1.00 77.75 100 ARG A N 1
ATOM 790 C CA . ARG A 1 100 ? 7.209 -8.877 -13.351 1.00 77.75 100 ARG A CA 1
ATOM 791 C C . ARG A 1 100 ? 6.426 -8.163 -12.231 1.00 77.75 100 ARG A C 1
ATOM 793 O O . ARG A 1 100 ? 5.672 -8.790 -11.487 1.00 77.75 100 ARG A O 1
ATOM 800 N N . VAL A 1 101 ? 6.567 -6.841 -12.143 1.00 86.56 101 VAL A N 1
ATOM 801 C CA . VAL A 1 101 ? 5.805 -6.020 -11.189 1.00 86.56 101 VAL A CA 1
ATOM 802 C C . VAL A 1 101 ? 4.296 -6.176 -11.406 1.00 86.56 101 VAL A C 1
ATOM 804 O O . VAL A 1 101 ? 3.793 -6.246 -12.530 1.00 86.56 101 VAL A O 1
ATOM 807 N N . TYR A 1 102 ? 3.552 -6.189 -10.311 1.00 86.69 102 TYR A N 1
ATOM 808 C CA . TYR A 1 102 ? 2.102 -6.107 -10.270 1.00 86.69 102 TYR A CA 1
ATOM 809 C C . TYR A 1 102 ? 1.661 -4.991 -9.324 1.00 86.69 102 TYR A C 1
ATOM 811 O O . TYR A 1 102 ? 2.374 -4.599 -8.405 1.00 86.69 102 TYR A O 1
ATOM 819 N N . VAL A 1 103 ? 0.464 -4.472 -9.559 1.00 89.44 103 VAL A N 1
ATOM 820 C CA . VAL A 1 103 ? -0.219 -3.555 -8.653 1.00 89.44 103 VAL A CA 1
ATOM 821 C C . VAL A 1 103 ? -1.070 -4.385 -7.708 1.00 89.44 103 VAL A C 1
ATOM 823 O O . VAL A 1 103 ? -1.946 -5.122 -8.160 1.00 89.44 103 VAL A O 1
ATOM 826 N N . LEU A 1 104 ? -0.818 -4.267 -6.409 1.00 88.75 104 LEU A N 1
ATOM 827 C CA . LEU A 1 104 ? -1.683 -4.797 -5.364 1.00 88.75 104 LEU A CA 1
ATOM 828 C C . LEU A 1 104 ? -2.577 -3.672 -4.855 1.00 88.75 104 LEU A C 1
ATOM 830 O O . LEU A 1 104 ? -2.061 -2.680 -4.349 1.00 88.75 104 LEU A O 1
ATOM 834 N N . THR A 1 105 ? -3.893 -3.844 -4.949 1.00 91.62 105 THR A N 1
ATOM 835 C CA . THR A 1 105 ? -4.884 -2.906 -4.412 1.00 91.62 105 THR A CA 1
ATOM 836 C C . THR A 1 105 ? -5.601 -3.536 -3.226 1.00 91.62 105 THR A C 1
ATOM 838 O O . THR A 1 105 ? -6.143 -4.640 -3.325 1.00 91.62 105 THR A O 1
ATOM 841 N N . ILE A 1 106 ? -5.648 -2.818 -2.108 1.00 92.06 106 ILE A N 1
ATOM 842 C CA . ILE A 1 106 ? -6.338 -3.233 -0.886 1.00 92.06 106 ILE A CA 1
ATOM 843 C C . ILE A 1 106 ? -7.237 -2.115 -0.370 1.00 92.06 106 ILE A C 1
ATOM 845 O O . ILE A 1 106 ? -7.031 -0.933 -0.647 1.00 92.06 106 ILE A O 1
ATOM 849 N N . LYS A 1 107 ? -8.220 -2.495 0.438 1.00 94.12 107 LYS A N 1
ATOM 850 C CA . LYS A 1 107 ? -8.975 -1.593 1.295 1.00 94.12 107 LYS A CA 1
ATOM 851 C C . LYS A 1 107 ? -8.499 -1.742 2.731 1.00 94.12 107 LYS A C 1
ATOM 853 O O . LYS A 1 107 ? -8.403 -2.862 3.228 1.00 94.12 107 LYS A O 1
ATOM 858 N N . VAL A 1 108 ? -8.276 -0.618 3.397 1.00 94.19 108 VAL A N 1
ATOM 859 C CA . VAL A 1 108 ? -7.923 -0.567 4.816 1.00 94.19 108 VAL A CA 1
ATOM 860 C C . VAL A 1 108 ? -8.973 0.245 5.552 1.00 94.19 108 VAL A C 1
ATOM 862 O O . VAL A 1 108 ? -9.274 1.371 5.163 1.00 94.19 108 VAL A O 1
ATOM 865 N N . ASP A 1 109 ? -9.545 -0.332 6.599 1.00 95.38 109 ASP A N 1
ATOM 866 C CA . ASP A 1 109 ? -10.463 0.346 7.506 1.00 95.38 109 ASP A CA 1
ATOM 867 C C . ASP A 1 109 ? -9.803 0.442 8.882 1.00 95.38 109 ASP A C 1
ATOM 869 O O . ASP A 1 109 ? -9.546 -0.587 9.506 1.00 95.38 109 ASP A O 1
ATOM 873 N N . PHE A 1 110 ? -9.547 1.663 9.346 1.00 94.88 110 PHE A N 1
ATOM 874 C CA . PHE A 1 110 ? -9.099 1.954 10.706 1.00 94.88 110 PHE A CA 1
ATOM 875 C C . PHE A 1 110 ? -10.298 2.323 11.575 1.00 94.88 110 PHE A C 1
ATOM 877 O O . PHE A 1 110 ? -11.217 3.010 11.116 1.00 94.88 110 PHE A O 1
ATOM 884 N N . GLU A 1 111 ? -10.266 1.916 12.840 1.00 95.44 111 GLU A N 1
ATOM 885 C CA . GLU A 1 111 ? -11.251 2.307 13.847 1.00 95.44 111 GLU A CA 1
ATOM 886 C C . GLU A 1 111 ? -10.534 2.916 15.053 1.00 95.44 111 GLU A C 1
ATOM 888 O O . GLU A 1 111 ? -9.443 2.479 15.408 1.00 95.44 111 GLU A O 1
ATOM 893 N N . SER A 1 112 ? -11.120 3.945 15.660 1.00 94.00 112 SER A N 1
ATOM 894 C CA . SER A 1 112 ? -10.621 4.498 16.914 1.00 94.00 112 SER A CA 1
ATOM 895 C C . SER A 1 112 ? -11.191 3.756 18.121 1.00 94.00 112 SER A C 1
ATOM 897 O O . SER A 1 112 ? -12.238 3.107 18.038 1.00 94.00 112 SER A O 1
ATOM 899 N N . PHE A 1 113 ? -10.598 3.954 19.299 1.00 92.12 113 PHE A N 1
ATOM 900 C CA . PHE A 1 113 ? -11.191 3.474 20.557 1.00 92.12 113 PHE A CA 1
ATOM 901 C C . PHE A 1 113 ? -12.591 4.057 20.836 1.00 92.12 113 PHE A C 1
ATOM 903 O O . PHE A 1 113 ? -13.383 3.447 21.550 1.00 92.12 113 PHE A O 1
ATOM 910 N N . SER A 1 114 ? -12.924 5.210 20.244 1.00 92.81 114 SER A N 1
ATOM 911 C CA . SER A 1 114 ? -14.251 5.840 20.311 1.00 92.81 114 SER A CA 1
ATOM 912 C C . SER A 1 114 ? -15.216 5.401 19.198 1.00 92.81 114 SER A C 1
ATOM 914 O O . SER A 1 114 ? -16.333 5.908 19.125 1.00 92.81 114 SER A O 1
ATOM 916 N N . GLY A 1 115 ? -14.814 4.463 18.331 1.00 92.88 115 GLY A N 1
ATOM 917 C CA . GLY A 1 115 ? -15.649 3.901 17.263 1.00 92.88 115 GLY A CA 1
ATOM 918 C C . GLY A 1 115 ? -15.706 4.728 15.973 1.00 92.88 115 GLY A C 1
ATOM 919 O O . GLY A 1 115 ? -16.474 4.398 15.065 1.00 92.88 115 GLY A O 1
ATOM 920 N N . LYS A 1 116 ? -14.903 5.793 15.861 1.00 95.06 116 LYS A N 1
ATOM 921 C CA . LYS A 1 116 ? -14.760 6.583 14.628 1.00 95.06 116 LYS A CA 1
ATOM 922 C C . LYS A 1 116 ? -13.974 5.797 13.584 1.00 95.06 116 LYS A C 1
ATOM 924 O O . LYS A 1 116 ? -13.126 4.987 13.939 1.00 95.06 116 LYS A O 1
ATOM 929 N N . LYS A 1 117 ? -14.246 6.027 12.296 1.00 94.62 117 LYS A N 1
ATOM 930 C CA . LYS A 1 117 ? -13.677 5.223 11.202 1.00 94.62 117 LYS A CA 1
ATOM 931 C C . LYS A 1 117 ? -13.059 6.071 10.109 1.00 94.62 117 LYS A C 1
ATOM 933 O O . LYS A 1 117 ? -13.711 6.987 9.614 1.00 94.62 117 LYS A O 1
ATOM 938 N N . ASN A 1 118 ? -11.864 5.683 9.675 1.00 95.44 118 ASN A N 1
ATOM 939 C CA . ASN A 1 118 ? -11.268 6.140 8.425 1.00 95.44 118 ASN A CA 1
ATOM 940 C C . ASN A 1 118 ? -11.078 4.935 7.507 1.00 95.44 118 ASN A C 1
ATOM 942 O O . ASN A 1 118 ? -10.627 3.879 7.944 1.00 95.44 118 ASN A O 1
ATOM 946 N N . SER A 1 119 ? -11.421 5.098 6.234 1.00 95.75 119 SER A N 1
ATOM 947 C CA . SER A 1 119 ? -11.365 4.022 5.244 1.00 95.75 119 SER A CA 1
ATOM 948 C C . SER A 1 119 ? -10.573 4.478 4.034 1.00 95.75 119 SER A C 1
ATOM 950 O O . SER A 1 119 ? -10.794 5.583 3.540 1.00 95.75 119 SER A O 1
ATOM 952 N N . PHE A 1 120 ? -9.712 3.610 3.519 1.00 96.06 120 PHE A N 1
ATOM 953 C CA . PHE A 1 120 ? -8.817 3.901 2.407 1.00 96.06 120 PHE A CA 1
ATOM 954 C C . PHE A 1 120 ? -8.848 2.789 1.369 1.00 96.06 120 PHE A C 1
ATOM 956 O O . PHE A 1 120 ? -8.982 1.618 1.719 1.00 96.06 120 PHE A O 1
ATOM 963 N N . ILE A 1 121 ? -8.674 3.153 0.103 1.00 95.88 121 ILE A N 1
ATOM 964 C CA . ILE A 1 121 ? -8.175 2.251 -0.933 1.00 95.88 121 ILE A CA 1
ATOM 965 C C . ILE A 1 121 ? -6.729 2.640 -1.183 1.00 95.88 121 ILE A C 1
ATOM 967 O O . ILE A 1 121 ? -6.442 3.807 -1.445 1.00 95.88 121 ILE A O 1
ATOM 971 N N . VAL A 1 122 ? -5.831 1.670 -1.100 1.00 93.50 122 VAL A N 1
ATOM 972 C CA . VAL A 1 122 ? -4.406 1.878 -1.336 1.00 93.50 122 VAL A CA 1
ATOM 973 C C . VAL A 1 122 ? -3.935 0.890 -2.373 1.00 93.50 122 VAL A C 1
ATOM 975 O O . VAL A 1 122 ? -4.367 -0.263 -2.383 1.00 93.50 122 VAL A O 1
ATOM 978 N N . SER A 1 123 ? -3.035 1.348 -3.229 1.00 91.44 123 SER A N 1
ATOM 979 C CA . SER A 1 123 ? -2.341 0.494 -4.174 1.00 91.44 123 SER A CA 1
ATOM 980 C C . SER A 1 123 ? -0.835 0.644 -4.033 1.00 91.44 123 SER A C 1
ATOM 982 O O . SER A 1 123 ? -0.343 1.738 -3.757 1.00 91.44 123 SER A O 1
ATOM 984 N N . SER A 1 124 ? -0.112 -0.450 -4.252 1.00 88.75 124 SER A N 1
ATOM 985 C CA . SER A 1 124 ? 1.351 -0.471 -4.292 1.00 88.75 124 SER A CA 1
ATOM 986 C C . SER A 1 124 ? 1.833 -1.319 -5.460 1.00 88.75 124 SER A C 1
ATOM 988 O O . SER A 1 124 ? 1.210 -2.320 -5.821 1.00 88.75 124 SER A O 1
ATOM 990 N N . TYR A 1 125 ? 2.952 -0.911 -6.043 1.00 87.06 125 TYR A N 1
ATOM 991 C CA . TYR A 1 125 ? 3.733 -1.706 -6.975 1.00 87.06 125 TYR A CA 1
ATOM 992 C C . TYR A 1 125 ? 4.555 -2.714 -6.181 1.00 87.06 125 TYR A C 1
ATOM 994 O O . TYR A 1 125 ? 5.236 -2.348 -5.224 1.00 87.06 125 TYR A O 1
ATOM 1002 N N . ILE A 1 126 ? 4.476 -3.984 -6.559 1.00 84.88 126 I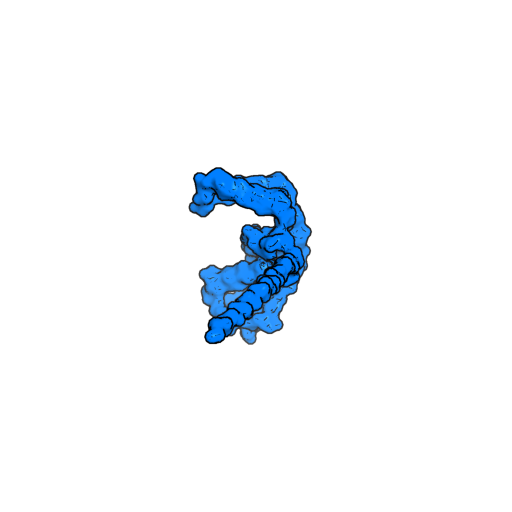LE A N 1
ATOM 1003 C CA . ILE A 1 126 ? 5.135 -5.092 -5.871 1.00 84.88 126 ILE A CA 1
ATOM 1004 C C . ILE A 1 126 ? 5.694 -6.040 -6.927 1.00 84.88 126 ILE A C 1
ATOM 1006 O O . ILE A 1 126 ? 5.051 -6.258 -7.954 1.00 84.88 126 ILE A O 1
ATOM 1010 N N . ASN A 1 127 ? 6.864 -6.623 -6.692 1.00 80.56 127 ASN A N 1
ATOM 1011 C CA . ASN A 1 127 ? 7.306 -7.799 -7.431 1.00 80.56 127 ASN A CA 1
ATOM 1012 C C . ASN A 1 127 ? 7.601 -8.954 -6.458 1.00 80.56 127 ASN A C 1
ATOM 1014 O O . ASN A 1 127 ? 7.491 -8.795 -5.243 1.00 80.56 127 ASN A O 1
ATOM 1018 N N . ASP A 1 128 ? 7.870 -10.145 -6.990 1.00 70.56 128 ASP A N 1
ATOM 1019 C CA . ASP A 1 128 ? 8.045 -11.345 -6.160 1.00 70.56 128 ASP A CA 1
ATOM 1020 C C . ASP A 1 128 ? 9.372 -11.331 -5.360 1.00 70.56 128 ASP A C 1
ATOM 1022 O O . ASP A 1 128 ? 9.488 -12.039 -4.360 1.00 70.56 128 ASP A O 1
ATOM 1026 N N . ASP A 1 129 ? 10.336 -10.493 -5.760 1.00 68.56 129 ASP A N 1
ATOM 1027 C CA . ASP A 1 129 ? 11.678 -10.393 -5.168 1.00 68.56 129 ASP A CA 1
ATOM 1028 C C . ASP A 1 129 ? 11.800 -9.218 -4.170 1.00 68.56 129 ASP A C 1
ATOM 1030 O O . ASP A 1 129 ? 12.450 -9.316 -3.131 1.00 68.56 129 ASP A O 1
ATOM 1034 N N . GLU A 1 130 ? 11.123 -8.112 -4.462 1.00 63.31 130 GLU A N 1
ATOM 1035 C CA . GLU A 1 130 ? 11.044 -6.861 -3.723 1.00 63.31 130 GLU A CA 1
ATOM 1036 C C . GLU A 1 130 ? 9.574 -6.636 -3.356 1.00 63.31 130 GLU A C 1
ATOM 1038 O O . GLU A 1 130 ? 8.755 -6.131 -4.130 1.00 63.31 130 GLU A O 1
ATOM 1043 N N . CYS A 1 131 ? 9.224 -7.032 -2.133 1.00 67.69 131 CYS A N 1
ATOM 1044 C CA . CYS A 1 131 ? 7.854 -7.005 -1.621 1.00 67.69 131 CYS A CA 1
ATOM 1045 C C . CYS A 1 131 ? 7.239 -5.589 -1.513 1.00 67.69 131 CYS A C 1
ATOM 1047 O O . CYS A 1 131 ? 6.084 -5.460 -1.108 1.00 67.69 131 CYS A O 1
ATOM 1049 N N . SER A 1 132 ? 7.994 -4.545 -1.874 1.00 69.69 132 SER A N 1
ATOM 1050 C CA . SER A 1 132 ? 7.561 -3.161 -2.072 1.00 69.69 132 SER A CA 1
ATOM 1051 C C . SER A 1 132 ? 8.451 -2.497 -3.124 1.00 69.69 132 SER A C 1
ATOM 1053 O O . SER A 1 132 ? 9.623 -2.241 -2.868 1.00 69.69 132 SER A O 1
ATOM 1055 N N . VAL A 1 133 ? 7.889 -2.203 -4.293 1.00 69.44 133 VAL A N 1
ATOM 1056 C CA . VAL A 1 133 ? 8.582 -1.535 -5.408 1.00 69.44 133 VAL A CA 1
ATOM 1057 C C . VAL A 1 133 ? 8.248 -0.039 -5.456 1.00 69.44 133 VAL A C 1
ATOM 1059 O O . VAL A 1 133 ? 9.045 0.778 -5.916 1.00 69.44 133 VAL A O 1
ATOM 1062 N N . GLY A 1 134 ? 7.072 0.345 -4.961 1.00 76.31 134 GLY A N 1
ATOM 1063 C CA . GLY A 1 134 ? 6.670 1.743 -4.841 1.00 76.31 134 GLY A CA 1
ATOM 1064 C C . GLY A 1 134 ? 5.193 1.921 -4.506 1.00 76.31 134 GLY A C 1
ATOM 1065 O O . GLY A 1 134 ? 4.396 0.988 -4.610 1.00 76.31 134 GLY A O 1
ATOM 1066 N N . ASP A 1 135 ? 4.809 3.142 -4.142 1.00 80.75 135 ASP A N 1
ATOM 1067 C CA . ASP A 1 135 ? 3.410 3.494 -3.899 1.00 80.75 135 ASP A CA 1
ATOM 1068 C C . ASP A 1 135 ? 2.654 3.699 -5.223 1.00 80.75 135 ASP A C 1
ATOM 1070 O O . ASP A 1 135 ? 3.068 4.468 -6.091 1.00 80.75 135 ASP A O 1
ATOM 1074 N N . GLY A 1 136 ? 1.521 3.012 -5.379 1.00 82.69 136 GLY A N 1
ATOM 1075 C CA . GLY A 1 136 ? 0.616 3.133 -6.530 1.00 82.69 136 GLY A CA 1
ATOM 1076 C C . GLY A 1 136 ? -0.442 4.224 -6.358 1.00 82.69 136 GLY A C 1
ATOM 1077 O O . GLY A 1 136 ? -1.041 4.672 -7.335 1.00 82.69 136 GLY A O 1
ATOM 1078 N N . GLY A 1 137 ? -0.653 4.673 -5.119 1.00 88.06 137 GLY A N 1
ATOM 1079 C CA . GLY A 1 137 ? -1.564 5.755 -4.765 1.00 88.06 137 GLY A CA 1
ATOM 1080 C C . GLY A 1 137 ? -2.526 5.379 -3.643 1.00 88.06 137 GLY A C 1
ATOM 1081 O O . GLY A 1 137 ? -2.683 4.208 -3.291 1.00 88.06 137 GLY A O 1
ATOM 1082 N N . LEU A 1 138 ? -3.181 6.397 -3.088 1.00 92.88 138 LEU A N 1
ATOM 1083 C CA . LEU A 1 138 ? -4.090 6.283 -1.953 1.00 92.88 138 LEU A CA 1
ATOM 1084 C C . LEU A 1 138 ? -5.327 7.153 -2.181 1.00 92.88 138 LEU A C 1
ATOM 1086 O O . LEU A 1 138 ? -5.222 8.316 -2.567 1.00 92.88 138 LEU A O 1
ATOM 1090 N N . ILE A 1 139 ? -6.500 6.588 -1.902 1.00 94.12 139 ILE A N 1
ATOM 1091 C CA . ILE A 1 139 ? -7.792 7.271 -1.929 1.00 94.12 139 ILE A CA 1
ATOM 1092 C C . ILE A 1 139 ? -8.446 7.090 -0.565 1.00 94.12 139 ILE A C 1
ATOM 1094 O O . ILE A 1 139 ? -8.634 5.967 -0.100 1.00 94.12 139 ILE A O 1
ATOM 1098 N N . MET A 1 140 ? -8.839 8.191 0.066 1.00 94.69 140 MET A N 1
ATOM 1099 C CA . MET A 1 140 ? -9.655 8.153 1.274 1.00 94.69 140 MET A CA 1
ATOM 1100 C C . MET A 1 140 ? -11.134 8.048 0.897 1.00 94.69 140 MET A C 1
ATOM 1102 O O . MET A 1 140 ? -11.655 8.878 0.159 1.00 94.69 140 MET A O 1
ATOM 1106 N N . LEU A 1 141 ? -11.809 7.028 1.418 1.00 93.31 141 LEU A N 1
ATOM 1107 C CA . LEU A 1 141 ? -13.240 6.798 1.226 1.00 93.31 141 LEU A CA 1
ATOM 1108 C C . LEU A 1 141 ? -14.089 7.447 2.322 1.00 93.31 141 LEU A C 1
ATOM 1110 O O . LEU A 1 141 ? -15.234 7.813 2.080 1.00 93.31 141 LEU A O 1
ATOM 1114 N N . ASN A 1 142 ? -13.550 7.527 3.539 1.00 91.81 142 ASN A N 1
ATOM 1115 C CA . ASN A 1 142 ? -14.242 8.076 4.698 1.00 91.81 142 ASN A CA 1
ATOM 1116 C C . ASN A 1 142 ? -13.242 8.701 5.679 1.00 91.81 142 ASN A C 1
ATOM 1118 O O . ASN A 1 142 ? -12.161 8.140 5.880 1.00 91.81 142 ASN A O 1
ATOM 1122 N N . ARG A 1 143 ? -13.643 9.811 6.312 1.00 89.88 143 ARG A N 1
ATOM 1123 C CA . ARG A 1 143 ? -12.891 10.520 7.353 1.00 89.88 143 ARG A CA 1
ATOM 1124 C C . ARG A 1 143 ? -13.777 10.797 8.568 1.00 89.88 143 ARG A C 1
ATOM 1126 O O . ARG A 1 143 ? -14.508 11.782 8.584 1.00 89.88 143 ARG A O 1
ATOM 1133 N N . GLY A 1 144 ? -13.717 9.929 9.570 1.00 88.62 144 GLY A N 1
ATOM 1134 C CA . GLY A 1 144 ? -14.471 10.053 10.816 1.00 88.62 144 GLY A CA 1
ATOM 1135 C C . GLY A 1 144 ? -13.635 10.347 12.062 1.00 88.62 144 GLY A C 1
ATOM 1136 O O . GLY A 1 144 ? -14.227 10.745 13.065 1.00 88.62 144 GLY A O 1
ATOM 1137 N N . PHE A 1 145 ? -12.314 10.118 12.024 1.00 88.25 145 PHE A N 1
ATOM 1138 C CA . PHE A 1 145 ? -11.401 10.441 13.133 1.00 88.25 145 PHE A CA 1
ATOM 1139 C C . PHE A 1 145 ? -11.458 11.936 13.469 1.00 88.25 145 PHE A C 1
ATOM 1141 O O . PHE A 1 145 ? -11.339 12.752 12.528 1.00 88.25 145 PHE A O 1
#

Radius of gyration: 22.31 Å; Cα contacts (8 Å, |Δi|>4): 229; chains: 1; bounding box: 76×47×44 Å

Mean predicted aligned error: 11.0 Å

Sequence (145 aa):
MKFLILLILFPLVSYADKYNTSCTGTQNVPAVTAYNYMTDKLGIPVKEIDESKTKVRFIDRQTITPLKGKMIVETMMKGPHVVSDQMAREILTDIYIKMRVYVLTIKVDFESFSGKKNSFIVSSYINDDECSVGDGGLIMLNRGF

pLDDT: mean 79.09, std 16.53, range [39.19, 96.06]

Secondary structure (DSSP, 8-state):
-----------------------TTTTHHHHHHHHHIIIIIT---GGGB-GGG-EEEEEEEEEPPHHHHHHHHHHHTTSSS----HHHHHHHHIIIIIS--EEEEEEEEEEBTTS-EEEEEEEEEE-SSSS--EEEEEEEEEE--